Protein AF-A0A661WQI1-F1 (afdb_monomer_lite)

pLDDT: mean 95.02, std 6.29, range [57.22, 98.44]

Foldseek 3Di:
DDKDKAAPPDRPQDDKDWDFAFDWDFDADPVRHGDDTPDGPGGPGDDDLPIFIARPPPRHTIDIDD

Radius of gyration: 16.3 Å; chains: 1; bounding box: 37×15×44 Å

Structure (mmCIF, N/CA/C/O backbone):
data_AF-A0A661WQI1-F1
#
_entry.id   AF-A0A661WQI1-F1
#
loop_
_atom_site.group_PDB
_atom_site.id
_atom_site.type_symbol
_atom_site.label_atom_id
_atom_site.label_alt_id
_atom_site.label_comp_id
_atom_site.label_asym_id
_atom_site.label_entity_id
_atom_site.label_seq_id
_atom_site.pdbx_PDB_ins_code
_atom_site.Cartn_x
_atom_site.Cartn_y
_atom_site.Cartn_z
_atom_site.occupancy
_atom_site.B_iso_or_equiv
_atom_site.auth_seq_id
_atom_site.auth_comp_id
_atom_site.auth_asym_id
_atom_site.auth_atom_id
_atom_site.pdbx_PDB_model_num
ATOM 1 N N . MET A 1 1 ? 4.514 -2.910 18.196 1.00 57.22 1 MET A N 1
ATOM 2 C CA . MET A 1 1 ? 3.203 -2.397 18.650 1.00 57.22 1 MET A CA 1
ATOM 3 C C . MET A 1 1 ? 2.158 -2.877 17.660 1.00 57.22 1 MET A C 1
ATOM 5 O O . MET A 1 1 ? 2.437 -2.832 16.469 1.00 57.22 1 MET A O 1
ATOM 9 N N . SER A 1 2 ? 1.030 -3.410 18.125 1.00 76.31 2 SER A N 1
ATOM 10 C CA . SER A 1 2 ? -0.093 -3.799 17.266 1.00 76.31 2 SER A CA 1
ATOM 11 C C . SER A 1 2 ? -1.037 -2.612 17.110 1.00 76.31 2 SER A C 1
ATOM 13 O O . SER A 1 2 ? -1.486 -2.054 18.103 1.00 76.31 2 SER A O 1
ATOM 15 N N . ILE A 1 3 ? -1.312 -2.219 15.868 1.00 89.62 3 ILE A N 1
ATOM 16 C CA . ILE A 1 3 ? -2.229 -1.119 15.560 1.00 89.62 3 ILE A CA 1
ATOM 17 C C . ILE A 1 3 ? -3.661 -1.636 15.715 1.00 89.62 3 ILE A C 1
ATOM 19 O O . ILE A 1 3 ? -3.991 -2.699 15.180 1.00 89.62 3 ILE A O 1
ATOM 23 N N . LYS A 1 4 ? -4.507 -0.899 16.435 1.00 93.25 4 LYS A N 1
ATOM 24 C CA . LYS A 1 4 ? -5.944 -1.169 16.528 1.00 93.25 4 LYS A CA 1
ATOM 25 C C . LYS A 1 4 ? -6.711 -0.059 15.834 1.00 93.25 4 LYS A C 1
ATOM 27 O O . LYS A 1 4 ? -6.450 1.117 16.054 1.00 93.25 4 LYS A O 1
ATOM 32 N N . VAL A 1 5 ? -7.645 -0.446 14.975 1.00 95.88 5 VAL A N 1
ATOM 33 C CA . VAL A 1 5 ? -8.437 0.483 14.170 1.00 95.88 5 VAL A CA 1
ATOM 34 C C . VAL A 1 5 ? -9.877 0.005 14.163 1.00 95.88 5 VAL A C 1
ATOM 36 O O . VAL A 1 5 ? -10.132 -1.193 14.012 1.00 95.88 5 VAL A O 1
ATOM 39 N N . ARG A 1 6 ? -10.824 0.932 14.310 1.00 97.00 6 ARG A N 1
ATOM 40 C CA . ARG A 1 6 ? -12.257 0.636 14.216 1.00 97.00 6 ARG A CA 1
ATOM 41 C C . ARG A 1 6 ? -13.003 1.646 13.358 1.00 97.00 6 ARG A C 1
ATOM 43 O O . ARG A 1 6 ? -12.647 2.818 13.274 1.00 97.00 6 ARG A O 1
ATOM 50 N N . CYS A 1 7 ? -14.088 1.194 12.739 1.00 97.75 7 CYS A N 1
ATOM 51 C CA . CYS A 1 7 ? -14.985 2.069 11.996 1.00 97.75 7 CYS A CA 1
ATOM 52 C C . CYS A 1 7 ? -15.867 2.880 12.965 1.00 97.75 7 CYS A C 1
ATOM 54 O O . CYS A 1 7 ? -16.418 2.301 13.904 1.00 97.75 7 CYS A O 1
ATOM 56 N N . PRO A 1 8 ? -16.070 4.189 12.735 1.00 97.25 8 PRO A N 1
ATOM 57 C CA . PRO A 1 8 ? -16.949 4.999 13.578 1.00 97.25 8 PRO A CA 1
ATOM 58 C C . PRO A 1 8 ? -18.441 4.682 13.384 1.00 97.25 8 PRO A C 1
ATOM 60 O O . PRO A 1 8 ? -19.234 4.931 14.287 1.00 97.25 8 PRO A O 1
ATOM 63 N N . LYS A 1 9 ? -18.839 4.141 12.223 1.00 97.38 9 LYS A N 1
ATOM 64 C CA . LYS A 1 9 ? -20.250 3.883 11.880 1.00 97.38 9 LYS A CA 1
ATOM 65 C C . LYS A 1 9 ? -20.742 2.485 12.244 1.00 97.38 9 LYS A C 1
ATOM 67 O O . LYS A 1 9 ? -21.935 2.306 12.466 1.00 97.38 9 LYS A O 1
ATOM 72 N N . ASN A 1 10 ? -19.858 1.490 12.252 1.00 96.62 10 ASN A N 1
ATOM 73 C CA . ASN A 1 10 ? -20.234 0.103 12.502 1.00 96.62 10 ASN A CA 1
ATOM 74 C C . ASN A 1 10 ? -19.047 -0.696 13.051 1.00 96.62 10 ASN A C 1
ATOM 76 O O . ASN A 1 10 ? -18.081 -0.950 12.334 1.00 96.62 10 ASN A O 1
ATOM 80 N N . ASN A 1 11 ? -19.153 -1.164 14.294 1.00 94.75 11 ASN A N 1
ATOM 81 C CA . ASN A 1 11 ? -18.100 -1.947 14.949 1.00 94.75 11 ASN A CA 1
ATOM 82 C C . ASN A 1 11 ? -17.837 -3.314 14.290 1.00 94.75 11 ASN A C 1
ATOM 84 O O . ASN A 1 11 ? -16.802 -3.918 14.553 1.00 94.75 11 ASN A O 1
ATOM 88 N N . SER A 1 12 ? -18.733 -3.811 13.431 1.00 96.62 12 SER A N 1
ATOM 89 C CA . SER A 1 12 ? -18.518 -5.048 12.669 1.00 96.62 12 SER A CA 1
ATOM 90 C C . SER A 1 12 ? -17.648 -4.860 11.421 1.00 96.62 12 SER A C 1
ATOM 92 O O . SER A 1 12 ? -17.210 -5.849 10.839 1.00 96.62 12 SER A O 1
ATOM 94 N N . HIS A 1 13 ? -17.384 -3.625 10.984 1.00 97.75 13 HIS A N 1
ATOM 95 C CA . HIS A 1 13 ? -16.487 -3.362 9.857 1.00 97.75 13 HIS A CA 1
ATOM 96 C C . HIS A 1 13 ? -15.023 -3.554 10.280 1.00 97.75 13 HIS A C 1
ATOM 98 O O . HIS A 1 13 ? -14.509 -2.794 11.099 1.00 97.75 13 HIS A O 1
ATOM 104 N N . ASN A 1 14 ? -14.345 -4.543 9.693 1.00 96.38 14 ASN A N 1
ATOM 105 C CA . ASN A 1 14 ? -13.004 -4.992 10.093 1.00 96.38 14 ASN A CA 1
ATOM 106 C C . ASN A 1 14 ? -11.939 -4.911 8.977 1.00 96.38 14 ASN A C 1
ATOM 108 O O . ASN A 1 14 ? -10.866 -5.495 9.110 1.00 96.38 14 ASN A O 1
ATOM 112 N N . GLN A 1 15 ? -12.227 -4.203 7.882 1.00 97.81 15 GLN A N 1
ATOM 113 C CA . GLN A 1 15 ? -11.293 -3.949 6.783 1.00 97.81 15 GLN A CA 1
ATOM 114 C C . GLN A 1 15 ? -11.074 -2.444 6.638 1.00 97.81 15 GLN A C 1
ATOM 116 O O . GLN A 1 15 ? -12.029 -1.657 6.669 1.00 97.81 15 GLN A O 1
ATOM 121 N N . PHE A 1 16 ? -9.814 -2.052 6.466 1.00 97.69 16 PH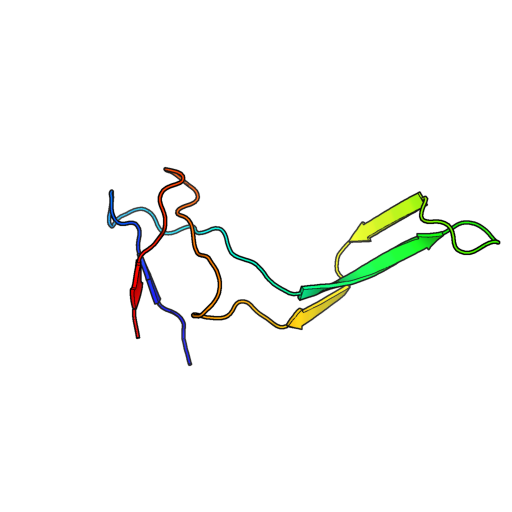E A N 1
ATOM 122 C CA . PHE A 1 16 ? -9.395 -0.657 6.450 1.00 97.69 16 PHE A CA 1
ATOM 123 C C . PHE A 1 16 ? -8.385 -0.405 5.334 1.00 97.69 16 PHE A C 1
ATOM 125 O O . PHE A 1 16 ? -7.604 -1.285 4.978 1.00 97.69 16 PHE A O 1
ATOM 132 N N . ILE A 1 17 ? -8.420 0.807 4.794 1.00 98.00 17 ILE A N 1
ATOM 133 C CA . ILE A 1 17 ? -7.486 1.324 3.799 1.00 98.00 17 ILE A CA 1
ATOM 134 C C . ILE A 1 17 ? -6.485 2.208 4.538 1.00 98.00 17 ILE A C 1
ATOM 136 O O . ILE A 1 17 ? -6.882 3.053 5.340 1.00 98.00 17 ILE A O 1
ATOM 140 N N . THR A 1 18 ? -5.200 2.024 4.255 1.00 97.25 18 THR A N 1
ATOM 141 C CA . THR A 1 18 ? -4.114 2.878 4.743 1.00 97.25 18 THR A CA 1
ATOM 142 C C . THR A 1 18 ? -2.947 2.836 3.758 1.00 97.25 18 THR A C 1
ATOM 144 O O . THR A 1 18 ? -3.002 2.133 2.747 1.00 97.25 18 THR A O 1
ATOM 147 N N . VAL A 1 19 ? -1.892 3.590 4.046 1.00 95.88 19 VAL A N 1
ATOM 148 C CA . VAL A 1 19 ? -0.694 3.687 3.213 1.00 95.88 19 VAL A CA 1
ATOM 149 C C . VAL A 1 19 ? 0.411 2.787 3.765 1.00 95.88 19 VAL A C 1
ATOM 151 O O . VAL A 1 19 ? 0.596 2.673 4.975 1.00 95.88 19 VAL A O 1
ATOM 154 N N . ALA A 1 20 ? 1.165 2.169 2.865 1.00 95.75 20 ALA A N 1
ATOM 155 C CA . ALA A 1 20 ? 2.456 1.550 3.136 1.00 95.75 20 ALA A CA 1
ATOM 156 C C . ALA A 1 20 ? 3.416 1.947 2.009 1.00 95.75 20 ALA A C 1
ATOM 158 O O . ALA A 1 20 ? 2.968 2.222 0.894 1.00 95.75 20 ALA A O 1
ATOM 159 N N . HIS A 1 21 ? 4.720 1.961 2.278 1.00 95.19 21 HIS A N 1
ATOM 160 C CA . HIS A 1 21 ? 5.715 2.094 1.216 1.00 95.19 21 HIS A CA 1
ATOM 161 C C . HIS A 1 21 ? 6.223 0.711 0.831 1.00 95.19 21 HIS A C 1
ATOM 163 O O . HIS A 1 21 ? 6.613 -0.082 1.692 1.00 95.19 21 HIS A O 1
ATOM 169 N N . VAL A 1 22 ? 6.210 0.435 -0.469 1.00 96.56 22 VAL A N 1
ATOM 170 C CA . VAL A 1 22 ? 6.661 -0.826 -1.053 1.00 96.56 22 VAL A CA 1
ATOM 171 C C . VAL A 1 22 ? 7.788 -0.569 -2.044 1.00 96.56 22 VAL A C 1
ATOM 173 O O . VAL A 1 22 ? 7.876 0.506 -2.638 1.00 96.56 22 VAL A O 1
ATOM 176 N N . VAL A 1 23 ? 8.656 -1.557 -2.208 1.00 96.81 23 VAL A N 1
ATOM 177 C CA . VAL A 1 23 ? 9.605 -1.632 -3.319 1.00 96.81 23 VAL A CA 1
ATOM 178 C C . VAL A 1 23 ? 8.956 -2.469 -4.409 1.00 96.81 23 VAL A C 1
ATOM 180 O O . VAL A 1 23 ? 8.438 -3.553 -4.136 1.00 96.81 23 VAL A O 1
ATOM 183 N N . GLU A 1 24 ? 8.983 -1.972 -5.639 1.00 97.25 24 GLU A N 1
ATOM 184 C CA . GLU A 1 24 ? 8.394 -2.642 -6.797 1.00 97.25 24 GLU A CA 1
ATOM 185 C C . GLU A 1 24 ? 9.442 -2.939 -7.866 1.00 97.25 24 GLU A C 1
ATOM 187 O O . GLU A 1 24 ? 10.427 -2.212 -8.013 1.00 97.25 24 GLU A O 1
ATOM 192 N N . GLU A 1 25 ? 9.185 -3.979 -8.658 1.00 96.50 25 GLU A N 1
ATOM 193 C CA . GLU A 1 25 ? 9.921 -4.235 -9.894 1.00 96.50 25 GLU A CA 1
ATOM 194 C C . GLU A 1 25 ? 9.202 -3.630 -11.084 1.00 96.50 25 GLU A C 1
ATOM 196 O O . GLU A 1 25 ? 8.030 -3.912 -11.339 1.00 96.50 25 GLU A O 1
ATOM 201 N N . TRP A 1 26 ? 9.921 -2.817 -11.850 1.00 97.50 26 TRP A N 1
ATOM 202 C CA . TRP A 1 26 ? 9.382 -2.158 -13.028 1.00 97.50 26 TRP A CA 1
ATOM 203 C C . TRP A 1 26 ? 10.049 -2.675 -14.295 1.00 97.50 26 TRP A C 1
ATOM 205 O O . TRP A 1 26 ? 11.273 -2.776 -14.390 1.00 97.50 26 TRP A O 1
ATOM 215 N N . VAL A 1 27 ? 9.228 -2.931 -15.309 1.00 98.06 27 VAL A N 1
ATOM 216 C CA . VAL A 1 27 ? 9.706 -3.064 -16.681 1.00 98.06 27 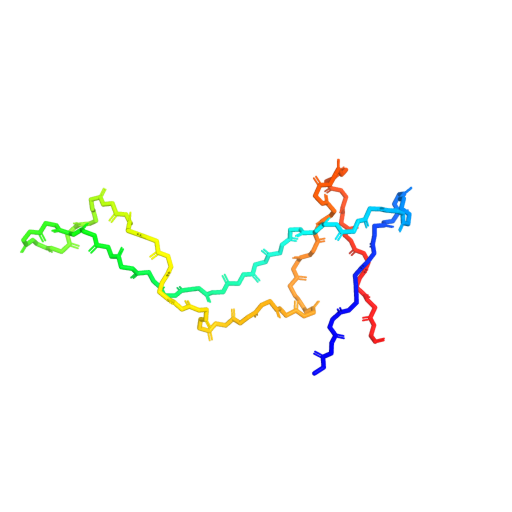VAL A CA 1
ATOM 217 C C . VAL A 1 27 ? 9.942 -1.658 -17.209 1.00 98.06 27 VAL A C 1
ATOM 219 O O . VAL A 1 27 ? 9.031 -0.825 -17.229 1.00 98.06 27 VAL A O 1
ATOM 222 N N . VAL A 1 28 ? 11.168 -1.406 -17.649 1.00 98.44 28 VAL A N 1
ATOM 223 C CA . VAL A 1 28 ? 11.588 -0.125 -18.214 1.00 98.44 28 VAL A CA 1
ATOM 224 C C . VAL A 1 28 ? 12.138 -0.315 -19.621 1.00 98.44 28 VAL A C 1
ATOM 226 O O . VAL A 1 28 ? 12.596 -1.400 -19.986 1.00 98.44 28 VAL A O 1
ATOM 229 N N . ASP A 1 29 ? 12.101 0.740 -20.430 1.00 98.44 29 ASP A N 1
ATOM 230 C CA . ASP A 1 29 ? 12.800 0.739 -21.712 1.00 98.44 29 ASP A CA 1
ATOM 231 C C . ASP A 1 29 ? 14.323 0.891 -21.526 1.00 98.44 29 ASP A C 1
ATOM 233 O O . ASP A 1 29 ? 14.843 1.113 -20.432 1.00 98.44 29 ASP A O 1
ATOM 237 N N . LYS A 1 30 ? 15.071 0.834 -22.632 1.00 97.81 30 LYS A N 1
ATOM 238 C CA . LYS A 1 30 ? 16.537 0.993 -22.620 1.00 97.81 30 LYS A CA 1
ATOM 239 C C . LYS A 1 30 ? 17.043 2.359 -22.125 1.00 97.81 30 LYS A C 1
ATOM 241 O O . LYS A 1 30 ? 18.249 2.532 -21.983 1.00 97.81 30 LYS A O 1
ATOM 246 N N . LYS A 1 31 ? 16.163 3.349 -21.961 1.00 98.31 31 LYS A N 1
ATOM 247 C CA . LYS A 1 31 ? 16.474 4.677 -21.415 1.00 98.31 31 LYS A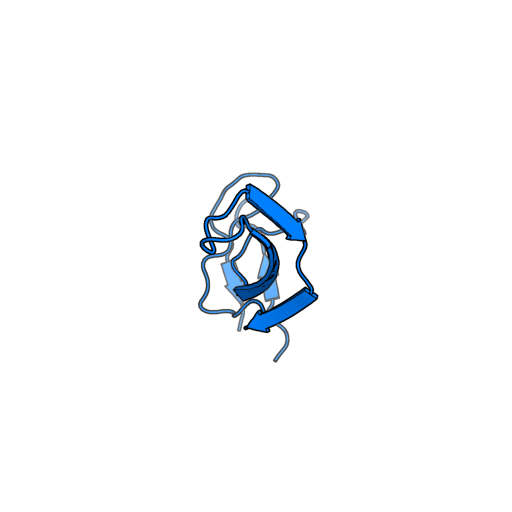 CA 1
ATOM 248 C C . LYS A 1 31 ? 16.051 4.803 -19.946 1.00 98.31 31 LYS A C 1
ATOM 250 O O . LYS A 1 31 ? 16.284 5.855 -19.360 1.00 98.31 31 LYS A O 1
ATOM 255 N N . GLY A 1 32 ? 15.450 3.763 -19.366 1.00 97.19 32 GLY A N 1
ATOM 256 C CA . GLY A 1 32 ? 14.935 3.766 -18.001 1.00 97.19 32 GLY A CA 1
ATOM 257 C C . GLY A 1 32 ? 13.532 4.360 -17.858 1.00 97.19 32 GLY A C 1
ATOM 258 O O . GLY A 1 32 ? 13.115 4.624 -16.734 1.00 97.19 32 GLY A O 1
ATOM 259 N N . ASN A 1 33 ? 12.789 4.584 -18.950 1.00 98.25 33 ASN A N 1
ATOM 260 C CA . ASN A 1 33 ? 11.404 5.053 -18.848 1.00 98.25 33 ASN A CA 1
ATOM 261 C C . ASN A 1 33 ? 10.487 3.910 -18.412 1.00 98.25 33 ASN A C 1
ATOM 263 O O . ASN A 1 33 ? 10.589 2.800 -18.938 1.00 98.25 33 ASN A O 1
ATOM 267 N N . TRP A 1 34 ? 9.566 4.202 -17.496 1.00 97.81 34 TRP A N 1
ATOM 268 C CA . TRP A 1 34 ? 8.578 3.243 -17.009 1.00 97.81 34 TRP A CA 1
ATOM 269 C C . TRP A 1 34 ? 7.649 2.742 -18.125 1.00 97.81 34 TRP A C 1
ATOM 271 O O . TRP A 1 34 ? 7.133 3.540 -18.909 1.00 97.81 34 TRP A O 1
ATOM 281 N N . ILE A 1 35 ? 7.422 1.425 -18.166 1.00 98.25 35 ILE A N 1
ATOM 282 C CA . ILE A 1 35 ? 6.441 0.771 -19.047 1.00 98.25 35 ILE A CA 1
ATOM 283 C C . ILE A 1 35 ? 5.320 0.137 -18.216 1.00 98.25 35 ILE A C 1
ATOM 285 O O . ILE A 1 35 ? 4.148 0.383 -18.483 1.00 98.25 35 ILE A O 1
ATOM 289 N N . THR A 1 36 ? 5.668 -0.701 -17.234 1.00 98.00 36 THR A N 1
ATOM 290 C CA . THR A 1 36 ? 4.704 -1.337 -16.318 1.00 98.00 36 THR A CA 1
ATOM 291 C C . THR A 1 36 ? 5.376 -1.754 -15.010 1.00 98.00 36 THR A C 1
ATOM 293 O O . THR A 1 36 ? 6.592 -1.933 -14.966 1.00 98.00 36 THR A O 1
ATOM 296 N N . THR A 1 37 ? 4.585 -1.952 -13.955 1.00 96.88 37 THR A N 1
ATOM 297 C CA . THR A 1 37 ? 5.012 -2.621 -12.713 1.00 96.88 37 THR A CA 1
ATOM 298 C C . THR A 1 37 ? 4.711 -4.124 -12.786 1.00 96.88 37 THR A C 1
ATOM 300 O O . THR A 1 37 ? 3.731 -4.528 -13.419 1.00 96.88 37 THR A O 1
ATOM 303 N N . LEU A 1 38 ? 5.568 -4.949 -12.185 1.00 95.44 38 LEU A N 1
ATOM 304 C CA . LEU A 1 38 ? 5.390 -6.397 -12.016 1.00 95.44 38 LEU A CA 1
ATOM 305 C C . LEU A 1 38 ? 4.828 -6.756 -10.631 1.00 95.44 38 LEU A C 1
ATOM 307 O O . LEU A 1 38 ? 4.543 -7.924 -10.370 1.00 95.44 38 LEU A O 1
ATOM 311 N N . GLY A 1 39 ? 4.627 -5.755 -9.770 1.00 91.88 39 GLY A N 1
ATOM 312 C CA . GLY A 1 39 ? 4.130 -5.909 -8.407 1.00 91.88 39 GLY A CA 1
ATOM 313 C C . GLY A 1 39 ? 5.170 -5.558 -7.343 1.00 91.88 39 GLY A C 1
ATOM 314 O O . GLY A 1 39 ? 6.328 -5.249 -7.633 1.00 91.88 39 GLY A O 1
ATOM 315 N N . SER A 1 40 ? 4.725 -5.592 -6.087 1.00 93.56 40 SER A N 1
ATOM 316 C CA . SER A 1 40 ? 5.562 -5.324 -4.919 1.00 93.56 40 SER A CA 1
ATOM 317 C C . SER A 1 40 ? 6.459 -6.516 -4.595 1.00 93.56 40 SER A C 1
ATOM 319 O O . SER A 1 40 ? 5.960 -7.628 -4.408 1.00 93.56 40 SER A O 1
ATOM 321 N N . LEU A 1 41 ? 7.756 -6.266 -4.444 1.00 95.12 41 LEU A N 1
ATOM 322 C CA . LEU A 1 41 ? 8.716 -7.234 -3.918 1.00 95.12 41 LEU A CA 1
ATOM 323 C C . LEU A 1 41 ? 8.686 -7.289 -2.394 1.00 95.12 41 LEU A C 1
ATOM 325 O O . LEU A 1 41 ? 8.661 -8.363 -1.798 1.00 95.12 41 LEU A O 1
ATOM 329 N N . GLU A 1 42 ? 8.704 -6.117 -1.766 1.00 95.94 42 GLU A N 1
ATOM 330 C CA . GLU A 1 42 ? 8.762 -5.982 -0.317 1.00 95.94 42 GLU A CA 1
ATOM 331 C C . GLU A 1 42 ? 8.052 -4.718 0.157 1.00 95.94 42 GLU A C 1
ATOM 333 O O . GLU A 1 42 ? 7.915 -3.736 -0.573 1.00 95.94 42 GLU A O 1
ATOM 338 N N . THR A 1 43 ? 7.638 -4.729 1.421 1.00 96.31 43 THR A N 1
ATOM 339 C CA . THR A 1 43 ? 7.140 -3.543 2.116 1.00 96.31 43 THR A CA 1
ATOM 340 C C . THR A 1 43 ? 8.298 -2.907 2.877 1.00 96.31 43 THR A C 1
ATOM 342 O O . THR A 1 43 ? 8.670 -3.390 3.945 1.00 96.31 43 THR A O 1
ATOM 345 N N . SER A 1 44 ? 8.867 -1.829 2.336 1.00 95.31 44 SER A N 1
ATOM 346 C CA . SER A 1 44 ? 9.996 -1.117 2.949 1.00 95.31 44 SER A CA 1
ATOM 347 C C . SER A 1 44 ? 9.587 -0.312 4.181 1.00 95.31 44 SER A C 1
ATOM 349 O O . SER A 1 44 ? 10.371 -0.174 5.119 1.00 95.31 44 SER A O 1
ATOM 351 N N . VAL A 1 45 ? 8.348 0.189 4.212 1.00 94.94 45 VAL A N 1
ATOM 352 C CA . VAL A 1 45 ? 7.758 0.828 5.394 1.00 94.94 45 VAL A CA 1
ATOM 353 C C . VAL A 1 45 ? 6.341 0.288 5.592 1.00 94.94 45 VAL A C 1
ATOM 355 O O . VAL A 1 45 ? 5.466 0.577 4.768 1.00 94.94 45 VAL A O 1
ATOM 358 N N . PRO A 1 46 ? 6.086 -0.502 6.654 1.00 93.94 46 PRO A N 1
ATOM 359 C CA . PRO A 1 46 ? 4.757 -1.040 6.915 1.00 93.94 46 PRO A CA 1
ATOM 360 C C . PRO A 1 46 ? 3.774 0.072 7.309 1.00 93.94 46 PRO A C 1
ATOM 362 O O . PRO A 1 46 ? 4.202 1.168 7.684 1.00 93.94 46 PRO A O 1
ATOM 365 N N . PRO A 1 47 ? 2.457 -0.205 7.279 1.00 94.50 47 PRO A N 1
ATOM 366 C CA . PRO A 1 47 ? 1.464 0.705 7.827 1.00 94.50 47 PRO A CA 1
ATOM 367 C C . PRO A 1 47 ? 1.810 1.170 9.241 1.00 94.50 47 PRO A C 1
ATOM 369 O O . PRO A 1 47 ? 2.240 0.381 10.086 1.00 94.50 47 PRO A O 1
ATOM 372 N N . ASN A 1 48 ? 1.583 2.454 9.493 1.00 92.94 48 ASN A N 1
ATOM 373 C CA . ASN A 1 48 ? 1.826 3.103 10.771 1.00 92.94 48 ASN A CA 1
ATOM 374 C C . ASN A 1 48 ? 0.502 3.626 11.352 1.00 92.94 48 ASN A C 1
ATOM 376 O O . ASN A 1 48 ? -0.426 3.957 10.613 1.00 92.94 48 ASN A O 1
ATOM 380 N N . LYS A 1 49 ? 0.409 3.705 12.682 1.00 92.19 49 LYS A N 1
ATOM 381 C CA . LYS A 1 49 ? -0.749 4.280 13.375 1.00 92.19 49 LYS A CA 1
ATOM 382 C C . LYS A 1 49 ? -0.975 5.759 13.028 1.00 92.19 49 LYS A C 1
ATOM 384 O O . LYS A 1 49 ? -2.116 6.193 13.012 1.00 92.19 49 LYS A O 1
ATOM 389 N N . ASP A 1 50 ? 0.092 6.478 12.685 1.00 92.38 50 ASP A N 1
ATOM 390 C C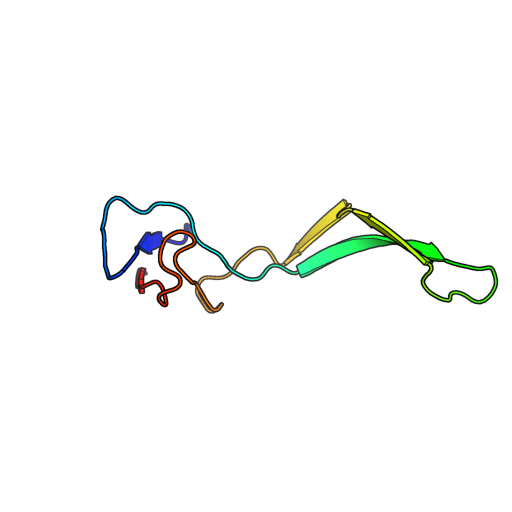A . ASP A 1 50 ? 0.069 7.897 12.320 1.00 92.38 50 ASP A CA 1
ATOM 391 C C . ASP A 1 50 ? -0.354 8.127 10.853 1.00 92.38 50 ASP A C 1
ATOM 393 O O . ASP A 1 50 ? -0.460 9.267 10.402 1.00 92.38 50 ASP A O 1
ATOM 397 N N . ASN A 1 51 ? -0.589 7.058 10.082 1.00 94.44 51 ASN A N 1
ATOM 398 C CA . ASN A 1 51 ? -1.125 7.171 8.727 1.00 94.44 51 ASN A CA 1
ATOM 399 C C . ASN A 1 51 ? -2.610 7.554 8.749 1.00 94.44 51 ASN A C 1
ATOM 401 O O . ASN A 1 51 ? -3.311 7.359 9.737 1.00 94.44 51 ASN A O 1
ATOM 405 N N . GLY A 1 52 ? -3.126 8.001 7.603 1.00 95.88 52 GLY A N 1
ATOM 406 C CA . GLY A 1 52 ? -4.569 8.029 7.383 1.00 95.88 52 GLY A CA 1
ATOM 407 C C . GLY A 1 52 ? -5.134 6.607 7.334 1.00 95.88 52 GLY A C 1
ATOM 408 O O . GLY A 1 52 ? -4.597 5.743 6.631 1.00 95.88 52 GLY A O 1
ATOM 409 N N . TRP A 1 53 ? -6.223 6.370 8.065 1.00 97.50 53 TRP A N 1
ATOM 410 C CA . TRP A 1 53 ? -6.977 5.119 8.028 1.00 97.50 53 TRP A CA 1
ATOM 411 C C . TRP A 1 53 ? -8.423 5.412 7.649 1.00 97.50 53 TRP A C 1
ATOM 413 O O . TRP A 1 53 ? -9.061 6.277 8.239 1.00 97.50 53 TRP A O 1
ATOM 423 N N . ALA A 1 54 ? -8.963 4.665 6.692 1.00 98.12 54 ALA A N 1
ATOM 424 C CA . ALA A 1 54 ? -10.365 4.763 6.299 1.00 98.12 54 ALA A CA 1
ATOM 425 C C . ALA A 1 54 ? -11.025 3.387 6.333 1.00 98.12 54 ALA A C 1
ATOM 427 O O . ALA A 1 54 ? -10.411 2.371 6.004 1.00 98.12 54 ALA A O 1
ATOM 428 N N . CYS A 1 55 ? -12.293 3.328 6.724 1.00 98.25 55 CYS A N 1
ATOM 429 C CA . CYS A 1 55 ? -13.070 2.101 6.661 1.00 98.25 55 CYS A CA 1
ATOM 430 C C . CYS A 1 55 ? -13.323 1.718 5.199 1.00 98.25 55 CYS A C 1
ATOM 432 O O . CYS A 1 55 ? -13.957 2.471 4.463 1.00 98.25 55 CYS A O 1
ATOM 434 N N . TYR A 1 56 ? -12.913 0.513 4.803 1.00 98.31 56 TYR A N 1
ATOM 435 C CA . TYR A 1 56 ? -13.090 0.025 3.432 1.00 98.31 56 TYR A CA 1
ATOM 436 C C . TYR A 1 56 ? -14.570 -0.037 3.009 1.00 98.31 56 TYR A C 1
ATOM 438 O O . TYR A 1 56 ? -14.905 0.233 1.861 1.00 98.31 56 TYR A O 1
ATOM 446 N N . PHE A 1 57 ? -15.469 -0.347 3.947 1.00 98.00 57 PHE A N 1
ATOM 4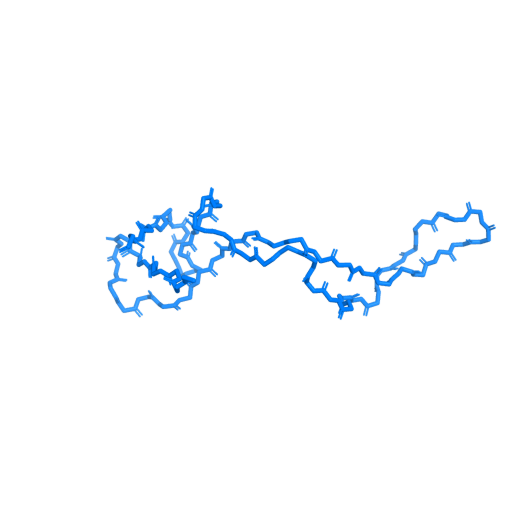47 C CA . PHE A 1 57 ? -16.890 -0.556 3.655 1.00 98.00 57 PHE A CA 1
ATOM 448 C C . PHE A 1 57 ? -17.699 0.733 3.498 1.00 98.00 57 PHE A C 1
ATOM 450 O O . PHE A 1 57 ? -18.640 0.769 2.713 1.00 98.00 57 PHE A O 1
ATOM 457 N N . CYS A 1 58 ? -17.393 1.767 4.288 1.00 97.56 58 CYS A N 1
ATOM 458 C CA . CYS A 1 58 ? -18.211 2.986 4.332 1.00 97.56 58 CYS A CA 1
ATOM 459 C C . CYS A 1 58 ? -17.462 4.264 3.949 1.00 97.56 58 CYS A C 1
ATOM 461 O O . CYS A 1 58 ? -18.094 5.312 3.862 1.00 97.56 58 CYS A O 1
ATOM 463 N N . GLY A 1 59 ? -16.145 4.190 3.744 1.00 97.06 59 GLY A N 1
ATOM 464 C CA . GLY A 1 59 ? -15.299 5.316 3.346 1.00 97.06 59 GLY A CA 1
ATOM 465 C C . GLY A 1 59 ? -14.977 6.319 4.455 1.00 97.06 59 GLY A C 1
ATOM 466 O O . GLY 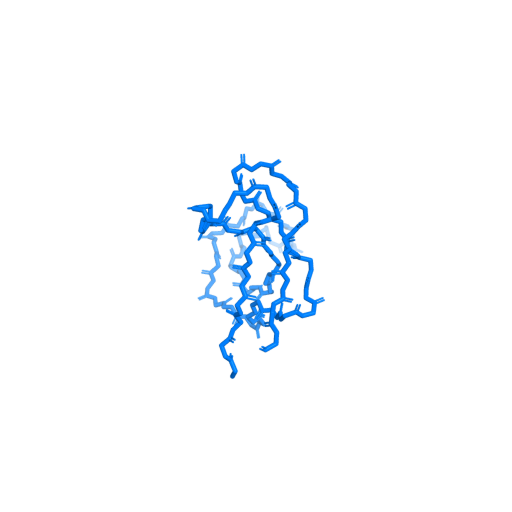A 1 59 ? -14.130 7.177 4.246 1.00 97.06 59 GLY A O 1
ATOM 467 N N . GLU A 1 60 ? -15.614 6.218 5.625 1.00 98.00 60 GLU A N 1
ATOM 468 C CA . GLU A 1 60 ? -15.344 7.117 6.752 1.00 98.00 60 GLU A CA 1
ATOM 469 C C . GLU A 1 60 ? -13.943 6.931 7.322 1.00 98.00 60 GLU A C 1
ATOM 471 O O . GLU A 1 60 ? -13.429 5.808 7.382 1.00 98.00 60 GLU A O 1
ATOM 476 N N . GLU A 1 61 ? -13.379 8.028 7.822 1.00 98.00 61 GLU A N 1
ATOM 477 C CA . GLU A 1 61 ? -12.131 8.018 8.573 1.00 98.00 61 GLU A CA 1
ATOM 478 C C . GLU A 1 61 ? -12.261 7.107 9.798 1.00 98.00 61 GLU A C 1
ATOM 480 O O . GLU A 1 61 ? -13.226 7.167 10.567 1.00 98.00 61 GLU A O 1
ATOM 485 N N . ALA A 1 62 ? -11.316 6.186 9.931 1.00 97.56 62 ALA A N 1
ATOM 486 C CA . ALA A 1 62 ? -11.323 5.204 10.992 1.00 97.56 62 ALA A CA 1
ATOM 487 C C . ALA A 1 62 ? -10.701 5.780 12.266 1.00 97.56 62 ALA A C 1
ATOM 489 O O . ALA A 1 62 ? -9.824 6.636 12.227 1.00 97.56 62 ALA A O 1
ATOM 490 N N . ILE A 1 63 ? -11.143 5.272 13.413 1.00 96.50 63 ILE A N 1
ATOM 491 C CA . ILE A 1 63 ? -10.608 5.670 14.712 1.00 96.50 63 ILE A CA 1
ATOM 492 C C . ILE A 1 63 ? -9.456 4.727 15.041 1.00 96.50 63 ILE A C 1
ATOM 494 O O . ILE A 1 63 ? -9.666 3.516 15.161 1.00 96.50 63 ILE A O 1
ATOM 498 N N . VAL A 1 64 ? -8.255 5.287 15.158 1.00 95.25 64 VAL A N 1
ATOM 499 C CA . VAL A 1 64 ? -7.045 4.569 15.568 1.00 95.25 64 VAL A CA 1
ATOM 500 C C . VAL A 1 64 ? -6.961 4.592 17.094 1.00 95.25 64 VAL A C 1
ATOM 502 O O . VAL A 1 64 ? -7.112 5.645 17.711 1.00 95.25 64 VAL A O 1
ATOM 505 N N . GLU A 1 65 ? -6.771 3.425 17.700 1.00 89.69 65 GLU A N 1
ATOM 506 C CA . GLU A 1 65 ? -6.667 3.243 19.149 1.00 89.69 65 GLU A CA 1
ATOM 507 C C . GLU A 1 65 ? -5.209 2.944 19.527 1.00 89.69 65 GLU A C 1
ATOM 509 O O . GLU A 1 65 ? -4.536 2.168 18.838 1.00 89.69 65 GLU A O 1
ATOM 514 N N . ASP A 1 66 ? -4.738 3.569 20.609 1.00 73.31 66 ASP A N 1
ATOM 515 C CA . ASP A 1 66 ? -3.402 3.357 21.186 1.00 73.31 66 ASP A CA 1
ATOM 516 C C . ASP A 1 66 ? -3.294 2.050 21.999 1.00 73.31 66 ASP A C 1
ATOM 518 O O . ASP A 1 66 ? -4.288 1.635 22.649 1.00 73.31 66 ASP A O 1
#

Sequence (66 aa):
MSIKVRCPKNNSHNQFITVAHVVEEWVVDKKGNWITTLGSLETSVPPNKDNGWACYFCGEEAIVED

Secondary structure (DSSP, 8-state):
---EEE-SS-TT---EE---EEEEEEEE-TT--EEEEEEEEEEEE---TTS--EETTT-PBPEEE-